Protein AF-A0A7I7WE69-F1 (afdb_monomer_lite)

pLDDT: mean 92.99, std 5.89, range [61.94, 97.38]

Structure (mmCIF, N/CA/C/O backbone):
data_AF-A0A7I7WE69-F1
#
_entry.id   AF-A0A7I7WE69-F1
#
loop_
_atom_site.group_PDB
_atom_site.id
_atom_site.type_symbol
_atom_site.label_atom_id
_atom_site.label_alt_id
_atom_site.label_comp_id
_atom_site.label_asym_id
_atom_site.label_entity_id
_atom_site.label_seq_id
_atom_site.pdbx_PDB_ins_code
_atom_site.Cartn_x
_atom_site.Cartn_y
_atom_site.Cartn_z
_atom_site.occupancy
_atom_site.B_iso_or_equiv
_atom_site.auth_seq_id
_atom_site.auth_comp_id
_atom_site.auth_asym_id
_atom_site.auth_atom_id
_atom_site.pdbx_PDB_model_num
ATOM 1 N N . MET A 1 1 ? -0.548 -10.807 22.642 1.00 73.25 1 MET A N 1
ATOM 2 C CA . MET A 1 1 ? -0.204 -10.662 21.209 1.00 73.25 1 MET A CA 1
ATOM 3 C C . MET A 1 1 ? -1.418 -10.909 20.316 1.00 73.25 1 MET A C 1
ATOM 5 O O . MET A 1 1 ? -1.859 -9.963 19.684 1.00 73.25 1 MET A O 1
ATOM 9 N N . LEU A 1 2 ? -2.030 -12.103 20.321 1.00 93.88 2 LEU A N 1
ATOM 10 C CA . LEU A 1 2 ? -3.231 -12.396 19.510 1.00 93.88 2 LEU A CA 1
ATOM 11 C C . LEU A 1 2 ? -4.416 -11.444 19.753 1.00 93.88 2 LEU A C 1
ATOM 13 O O . LEU A 1 2 ? -5.003 -10.964 18.791 1.00 93.88 2 LEU A O 1
ATOM 17 N N . GLY A 1 3 ? -4.731 -11.125 21.015 1.00 96.06 3 GLY A N 1
ATOM 18 C CA . GLY A 1 3 ? -5.843 -10.217 21.339 1.00 96.06 3 GLY A CA 1
ATOM 19 C C . GLY A 1 3 ? -5.687 -8.818 20.733 1.00 96.06 3 GLY A C 1
ATOM 20 O O . GLY A 1 3 ? -6.647 -8.264 20.212 1.00 96.06 3 GLY A O 1
ATOM 21 N N . THR A 1 4 ? -4.464 -8.281 20.722 1.00 95.44 4 THR A N 1
ATOM 22 C CA . THR A 1 4 ? -4.153 -6.987 20.097 1.00 95.44 4 THR A CA 1
ATOM 23 C C . THR A 1 4 ? -4.339 -7.048 18.585 1.00 95.44 4 THR A C 1
ATOM 25 O O . THR A 1 4 ? -4.991 -6.185 18.014 1.00 95.44 4 THR A O 1
ATOM 28 N N . VAL A 1 5 ? -3.836 -8.104 17.937 1.00 93.38 5 VAL A N 1
ATOM 29 C CA . VAL A 1 5 ? -4.015 -8.298 16.490 1.00 93.38 5 VAL A CA 1
ATOM 30 C C . VAL A 1 5 ? -5.501 -8.400 16.133 1.00 93.38 5 VAL A C 1
ATOM 32 O O . VAL A 1 5 ? -5.944 -7.764 15.182 1.00 93.38 5 VAL A O 1
ATOM 35 N N . LEU A 1 6 ? -6.286 -9.149 16.912 1.00 95.88 6 LEU A N 1
ATOM 36 C CA . LEU A 1 6 ? -7.726 -9.285 16.691 1.00 95.88 6 LEU A CA 1
ATOM 37 C C . LEU A 1 6 ? -8.460 -7.944 16.844 1.00 95.88 6 LEU A C 1
ATOM 39 O O . LEU A 1 6 ? -9.331 -7.633 16.031 1.00 95.88 6 LEU A O 1
ATOM 43 N N . ALA A 1 7 ? -8.104 -7.148 17.855 1.00 96.12 7 ALA A N 1
ATOM 44 C CA . ALA A 1 7 ? -8.689 -5.827 18.073 1.00 96.12 7 ALA A CA 1
ATOM 45 C C . ALA A 1 7 ? -8.428 -4.892 16.880 1.00 96.12 7 ALA A C 1
ATOM 47 O O . ALA A 1 7 ? -9.365 -4.277 16.372 1.00 96.12 7 ALA A O 1
ATOM 48 N N . GLU A 1 8 ? -7.196 -4.864 16.366 1.00 93.31 8 GLU A N 1
ATOM 49 C CA . GLU A 1 8 ? -6.830 -4.061 15.192 1.00 93.31 8 GLU A CA 1
ATOM 50 C C . GLU A 1 8 ? -7.568 -4.517 13.924 1.00 93.31 8 GLU A C 1
ATOM 52 O O . GLU A 1 8 ? -8.138 -3.701 13.200 1.00 93.31 8 GLU A O 1
ATOM 57 N N . VAL A 1 9 ? -7.639 -5.829 13.668 1.00 93.25 9 VAL A N 1
ATOM 58 C CA . VAL A 1 9 ? -8.386 -6.391 12.524 1.00 93.25 9 VAL A CA 1
ATOM 59 C C . VAL A 1 9 ? -9.882 -6.067 12.617 1.00 93.25 9 VAL A C 1
ATOM 61 O O . VAL A 1 9 ? -10.527 -5.765 11.606 1.00 93.25 9 VAL A O 1
ATOM 64 N N . THR A 1 10 ? -10.439 -6.085 13.829 1.00 95.75 10 THR A N 1
ATOM 65 C CA . THR A 1 10 ? -11.837 -5.715 14.081 1.00 95.75 10 THR A CA 1
ATOM 66 C C . THR A 1 10 ? -12.064 -4.230 13.803 1.00 95.75 10 THR A C 1
ATOM 68 O O . THR A 1 10 ? -13.012 -3.886 13.098 1.00 95.75 10 THR A O 1
ATOM 71 N N . ALA A 1 11 ? -11.169 -3.353 14.263 1.00 93.81 11 ALA A N 1
ATOM 72 C CA . ALA A 1 11 ? -11.234 -1.918 13.987 1.00 93.81 11 ALA A CA 1
ATOM 73 C C . ALA A 1 11 ? -11.115 -1.610 12.480 1.00 93.81 11 ALA A C 1
ATOM 75 O O . ALA A 1 11 ? -11.888 -0.817 11.933 1.00 93.81 11 ALA A O 1
ATOM 76 N N . LEU A 1 12 ? -10.206 -2.286 11.769 1.00 93.31 12 LEU A N 1
ATOM 77 C CA . LEU A 1 12 ? -10.084 -2.221 10.305 1.00 93.31 12 LEU A CA 1
ATOM 78 C C . LEU A 1 12 ? -11.389 -2.610 9.599 1.00 93.31 12 LEU A C 1
ATOM 80 O O . LEU A 1 12 ? -11.800 -1.940 8.649 1.00 93.31 12 LEU A O 1
ATOM 84 N N . SER A 1 13 ? -12.052 -3.658 10.090 1.00 95.25 13 SER A N 1
ATOM 85 C CA . SER A 1 13 ? -13.315 -4.153 9.535 1.00 95.25 13 SER A CA 1
ATOM 86 C C . SER A 1 13 ? -14.480 -3.199 9.794 1.00 95.25 13 SER A C 1
ATOM 88 O O . SER A 1 13 ? -15.225 -2.896 8.867 1.00 95.25 13 SER A O 1
ATOM 90 N N . GLN A 1 14 ? -14.603 -2.663 11.010 1.00 96.62 14 GLN A N 1
ATOM 91 C CA . GLN A 1 14 ? -15.666 -1.717 11.376 1.00 96.62 14 GLN A CA 1
ATOM 92 C C . GLN A 1 14 ? -15.550 -0.375 10.641 1.00 96.62 14 GLN A C 1
ATOM 94 O O . GLN A 1 14 ? -16.559 0.236 10.306 1.00 96.62 14 GLN A O 1
ATOM 99 N N . THR A 1 15 ? -14.326 0.081 10.367 1.00 93.31 15 THR A N 1
ATOM 100 C CA . THR A 1 15 ? -14.078 1.362 9.680 1.00 93.31 15 THR A CA 1
ATOM 101 C C . THR A 1 15 ? -14.105 1.262 8.154 1.00 93.31 15 THR A C 1
ATOM 103 O O . THR A 1 15 ? -14.000 2.284 7.480 1.00 93.31 15 THR A O 1
ATOM 106 N N . GLY A 1 16 ? -14.185 0.054 7.585 1.00 90.50 16 GLY A N 1
ATOM 107 C CA . GLY A 1 16 ? -14.063 -0.154 6.137 1.00 90.50 16 GLY A CA 1
ATOM 108 C C . GLY A 1 16 ? -12.668 0.171 5.580 1.00 90.50 16 GLY A C 1
ATOM 109 O O . GLY A 1 16 ? -12.500 0.361 4.376 1.00 90.50 16 GLY A O 1
ATOM 110 N N . SER A 1 17 ? -11.640 0.226 6.432 1.00 91.94 17 SER A N 1
ATOM 111 C CA . SER A 1 17 ? -10.289 0.666 6.054 1.00 91.94 17 SER A CA 1
ATOM 112 C C . SER A 1 17 ? -9.467 -0.391 5.306 1.00 91.94 17 SER A C 1
ATOM 114 O O . SER A 1 17 ? -8.313 -0.133 4.966 1.00 91.94 17 SER A O 1
ATOM 116 N N . TRP A 1 18 ? -10.047 -1.554 4.990 1.00 92.94 18 TRP A N 1
ATOM 117 C CA . TRP A 1 18 ? -9.396 -2.620 4.216 1.00 92.94 18 TRP A CA 1
ATOM 118 C C . TRP A 1 18 ? -8.828 -2.141 2.875 1.00 92.94 18 TRP A C 1
ATOM 120 O O . TRP A 1 18 ? -7.792 -2.635 2.446 1.00 92.94 18 TRP A O 1
ATOM 130 N N . VAL A 1 19 ? -9.424 -1.113 2.259 1.00 91.12 19 VAL A N 1
ATOM 131 C CA . VAL A 1 19 ? -8.919 -0.483 1.022 1.00 91.12 19 VAL A CA 1
ATOM 132 C C . VAL A 1 19 ? -7.500 0.097 1.156 1.00 91.12 19 VAL A C 1
ATOM 134 O O . VAL A 1 19 ? -6.791 0.272 0.163 1.00 91.12 19 VAL A O 1
ATOM 137 N N . LYS A 1 20 ? -7.065 0.401 2.384 1.00 92.31 20 LYS A N 1
ATOM 138 C CA . LYS A 1 20 ? -5.712 0.887 2.677 1.00 92.31 20 LYS A CA 1
ATOM 139 C C . LYS A 1 20 ? -4.707 -0.251 2.834 1.00 92.31 20 LYS A C 1
ATOM 141 O O . LYS A 1 20 ? -3.512 0.004 2.747 1.00 92.31 20 LYS A O 1
ATOM 146 N N . VAL A 1 21 ? -5.150 -1.4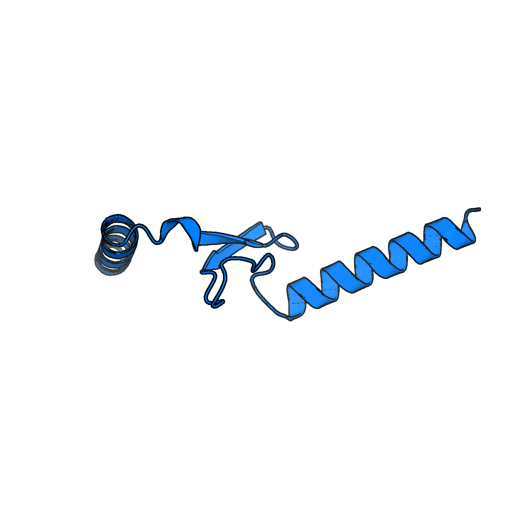88 3.050 1.00 94.38 21 VAL A N 1
ATOM 147 C CA . VAL A 1 21 ? -4.262 -2.651 3.150 1.00 94.38 21 VAL A CA 1
ATOM 148 C C . VAL A 1 21 ? -3.828 -3.048 1.743 1.00 94.38 21 VAL A C 1
ATOM 150 O O . VAL A 1 21 ? -4.650 -3.403 0.900 1.00 94.38 21 VAL A O 1
ATOM 153 N N . LYS A 1 22 ? -2.528 -2.964 1.464 1.00 94.50 22 LYS A N 1
ATOM 154 C CA . LYS A 1 22 ? -1.962 -3.196 0.129 1.00 94.50 22 LYS A CA 1
ATOM 155 C C . LYS A 1 22 ? -0.715 -4.060 0.195 1.00 94.50 22 LYS A C 1
ATOM 157 O O . LYS A 1 22 ? -0.053 -4.137 1.223 1.00 94.50 22 LYS A O 1
ATOM 162 N N . ALA A 1 23 ? -0.357 -4.668 -0.931 1.00 96.31 23 ALA A N 1
ATOM 163 C CA . ALA A 1 23 ? 0.915 -5.362 -1.101 1.00 96.31 23 ALA A CA 1
ATOM 164 C C . ALA A 1 23 ? 1.905 -4.490 -1.885 1.00 96.31 23 ALA A C 1
ATOM 166 O O . ALA A 1 23 ? 1.546 -3.841 -2.872 1.00 96.31 23 ALA A O 1
ATOM 167 N N . CYS A 1 24 ? 3.163 -4.459 -1.448 1.00 96.25 24 CYS A N 1
ATOM 168 C CA . CYS A 1 24 ? 4.218 -3.704 -2.117 1.00 96.25 24 CYS A CA 1
ATOM 169 C C . CYS A 1 24 ? 4.519 -4.288 -3.505 1.00 96.25 24 CYS A C 1
ATOM 171 O O . CYS A 1 24 ? 4.809 -5.476 -3.625 1.00 96.25 24 CYS A O 1
ATOM 173 N N . LYS A 1 25 ? 4.567 -3.450 -4.548 1.00 95.06 25 LYS A N 1
ATOM 174 C CA . LYS A 1 25 ? 4.892 -3.898 -5.917 1.00 95.06 25 LYS A CA 1
ATOM 175 C C . LYS A 1 25 ? 6.336 -4.385 -6.114 1.00 95.06 25 LYS A C 1
ATOM 177 O O . LYS A 1 25 ? 6.618 -4.988 -7.140 1.00 95.06 25 LYS A O 1
ATOM 182 N N . ASN A 1 26 ? 7.252 -4.096 -5.183 1.00 95.81 26 ASN A N 1
ATOM 183 C CA . ASN A 1 26 ? 8.663 -4.500 -5.292 1.00 95.81 26 ASN A CA 1
ATOM 184 C C . ASN A 1 26 ? 9.006 -5.747 -4.461 1.00 95.81 26 ASN A C 1
ATOM 186 O O . ASN A 1 26 ? 9.746 -6.599 -4.937 1.00 95.81 26 ASN A O 1
ATOM 190 N N . CYS A 1 27 ? 8.516 -5.835 -3.219 1.00 94.69 27 CYS A N 1
ATOM 191 C CA . CYS A 1 27 ? 8.860 -6.917 -2.283 1.00 94.69 27 CYS A CA 1
ATOM 192 C C . CYS A 1 27 ? 7.669 -7.780 -1.845 1.00 94.69 27 CYS A C 1
ATOM 194 O O . CYS A 1 27 ? 7.858 -8.703 -1.064 1.00 94.69 27 CYS A O 1
ATOM 196 N N . HIS A 1 28 ? 6.449 -7.474 -2.295 1.00 95.25 28 HIS A N 1
ATOM 197 C CA . HIS A 1 28 ? 5.213 -8.206 -1.982 1.00 95.25 28 HIS A CA 1
ATOM 198 C C . HIS A 1 28 ? 4.789 -8.257 -0.504 1.00 95.25 28 HIS A C 1
ATOM 200 O O . HIS A 1 28 ? 3.733 -8.802 -0.200 1.00 95.25 28 HIS A O 1
ATOM 206 N N . HIS A 1 29 ? 5.524 -7.624 0.412 1.00 96.00 29 HIS A N 1
ATOM 207 C CA . HIS A 1 29 ? 5.076 -7.468 1.795 1.00 96.00 29 HIS A CA 1
ATOM 208 C C . HIS A 1 29 ? 3.835 -6.571 1.896 1.00 96.00 29 HIS A C 1
ATOM 210 O O . HIS A 1 29 ? 3.711 -5.570 1.177 1.00 96.00 29 HIS A O 1
ATOM 216 N N . GLY A 1 30 ? 2.936 -6.938 2.812 1.00 95.00 30 GLY A N 1
ATOM 217 C CA . GLY A 1 30 ? 1.761 -6.148 3.161 1.00 95.00 30 GLY A CA 1
ATOM 218 C C . GLY A 1 30 ? 2.143 -4.851 3.876 1.00 95.00 30 GLY A C 1
ATOM 219 O O . GLY A 1 30 ? 3.068 -4.828 4.685 1.00 95.00 30 GLY A O 1
ATOM 220 N N . PHE A 1 31 ? 1.436 -3.768 3.572 1.00 95.12 31 PHE A N 1
ATOM 221 C CA . PHE A 1 31 ? 1.585 -2.471 4.223 1.00 95.12 31 PHE A CA 1
ATOM 222 C C . PHE A 1 31 ? 0.243 -1.728 4.266 1.00 95.12 31 PHE A C 1
ATOM 224 O O . PHE A 1 31 ? -0.686 -2.049 3.521 1.00 95.12 31 PHE A O 1
ATOM 231 N N . ILE A 1 32 ? 0.151 -0.722 5.136 1.00 93.31 32 ILE A N 1
ATOM 232 C CA . ILE A 1 32 ? -1.005 0.175 5.223 1.00 93.31 32 ILE A CA 1
ATOM 233 C C . ILE A 1 32 ? -0.703 1.460 4.455 1.00 93.31 32 ILE A C 1
ATOM 235 O O . ILE A 1 32 ? 0.303 2.124 4.701 1.00 93.31 32 ILE A O 1
ATOM 239 N N . ASP A 1 33 ? -1.586 1.823 3.532 1.00 94.31 33 ASP A N 1
ATOM 240 C CA . ASP A 1 33 ? -1.539 3.077 2.796 1.00 94.31 33 ASP A CA 1
ATOM 241 C C . ASP A 1 33 ? -2.024 4.237 3.677 1.00 94.31 33 ASP A C 1
ATOM 243 O O . ASP A 1 33 ? -3.219 4.406 3.927 1.00 94.31 33 ASP A O 1
ATOM 247 N N . THR A 1 34 ? -1.074 5.041 4.150 1.00 90.94 34 THR A N 1
ATOM 248 C CA . THR A 1 34 ? -1.325 6.240 4.962 1.00 90.94 34 THR A CA 1
ATOM 249 C C . THR A 1 34 ? -1.456 7.515 4.127 1.00 90.94 34 THR A C 1
ATOM 251 O O . THR A 1 34 ? -1.616 8.601 4.685 1.00 90.94 34 THR A O 1
ATOM 254 N N . SER A 1 35 ? -1.387 7.422 2.795 1.00 90.25 35 SER A N 1
ATOM 255 C CA . SER A 1 35 ? -1.507 8.592 1.928 1.00 90.25 35 SER A CA 1
ATOM 256 C C . SER A 1 35 ? -2.932 9.151 1.926 1.00 90.25 35 SER A C 1
ATOM 258 O O . SER A 1 35 ? -3.914 8.426 2.088 1.00 90.25 35 SER A O 1
ATOM 260 N N . ARG A 1 36 ? -3.051 10.472 1.726 1.00 88.25 36 ARG A N 1
ATOM 261 C CA . ARG A 1 36 ? -4.348 11.170 1.678 1.00 88.25 36 ARG A CA 1
ATOM 262 C C . ARG A 1 36 ? -5.291 10.564 0.633 1.00 88.25 36 ARG A C 1
ATOM 264 O O . ARG A 1 36 ? -6.481 10.433 0.895 1.00 88.25 36 ARG A O 1
ATOM 271 N N . ASN A 1 37 ? -4.742 10.176 -0.519 1.00 89.75 37 ASN A N 1
ATOM 272 C CA . ASN A 1 37 ? -5.459 9.500 -1.596 1.00 89.75 37 ASN A CA 1
ATOM 273 C C . ASN A 1 37 ? -4.867 8.097 -1.721 1.00 89.75 37 ASN A C 1
ATOM 275 O O . ASN A 1 37 ? -3.670 8.048 -2.000 1.00 89.75 37 ASN A O 1
ATOM 279 N N . PRO A 1 38 ? -5.641 7.001 -1.586 1.00 86.44 38 PRO A N 1
ATOM 280 C CA . PRO A 1 38 ? -5.134 5.632 -1.451 1.00 86.44 38 PRO A CA 1
ATOM 281 C C . PRO A 1 38 ? -4.460 5.140 -2.740 1.00 86.44 38 PRO A C 1
ATOM 283 O O . PRO A 1 38 ? -4.970 4.300 -3.482 1.00 86.44 38 PRO A O 1
ATOM 286 N N . SER A 1 39 ? -3.264 5.646 -2.999 1.00 90.31 39 SER A N 1
ATOM 287 C CA . SER A 1 39 ? -2.510 5.541 -4.248 1.00 90.31 39 SER A CA 1
ATOM 288 C C . SER A 1 39 ? -1.101 5.000 -4.025 1.00 90.31 39 SER A C 1
ATOM 290 O O . SER A 1 39 ? -0.371 4.763 -4.991 1.00 90.31 39 SER A O 1
ATOM 292 N N . ALA A 1 40 ? -0.710 4.740 -2.773 1.00 93.00 40 ALA A N 1
ATOM 293 C CA . ALA A 1 40 ? 0.574 4.129 -2.493 1.00 93.00 40 ALA A CA 1
ATOM 294 C C . ALA A 1 40 ? 0.640 2.733 -3.123 1.00 93.00 40 ALA A C 1
ATOM 296 O O . ALA A 1 40 ? -0.312 1.949 -3.088 1.00 93.00 40 ALA A O 1
ATOM 297 N N . THR A 1 41 ? 1.790 2.444 -3.723 1.00 94.94 41 THR A N 1
ATOM 298 C CA . THR A 1 41 ? 2.097 1.179 -4.410 1.00 94.94 41 THR A CA 1
ATOM 299 C C . THR A 1 41 ? 3.337 0.491 -3.839 1.00 94.94 41 THR A C 1
ATOM 301 O O . THR A 1 41 ? 3.606 -0.668 -4.153 1.00 94.94 41 THR A O 1
ATOM 304 N N . PHE A 1 42 ? 4.087 1.188 -2.982 1.00 96.12 42 PHE A N 1
ATOM 305 C CA . PHE A 1 42 ? 5.303 0.700 -2.347 1.00 96.12 42 PHE A CA 1
ATOM 306 C C . PHE A 1 42 ? 5.219 0.939 -0.844 1.00 96.12 42 PHE A C 1
ATOM 308 O O . PHE A 1 42 ? 4.845 2.030 -0.422 1.00 96.12 42 PHE A O 1
ATOM 315 N N . GLY A 1 43 ? 5.622 -0.061 -0.057 1.00 94.06 43 GLY A N 1
ATOM 316 C CA . GLY A 1 43 ? 5.628 0.035 1.406 1.00 94.06 43 GLY A CA 1
ATOM 317 C C . GLY A 1 43 ? 6.764 0.891 1.979 1.00 94.06 43 GLY A C 1
ATOM 318 O O . GLY A 1 43 ? 6.749 1.209 3.160 1.00 94.06 43 GLY A O 1
ATOM 319 N N . SER A 1 44 ? 7.759 1.270 1.168 1.00 94.06 44 SER A N 1
ATOM 320 C CA . SER A 1 44 ? 8.856 2.146 1.589 1.00 94.06 44 SER A CA 1
ATOM 321 C C . SER A 1 44 ? 9.452 2.932 0.422 1.00 94.06 44 SER A C 1
ATOM 323 O O . SER A 1 44 ? 9.380 2.513 -0.741 1.00 94.06 44 SER A O 1
ATOM 325 N N . THR A 1 45 ? 10.115 4.050 0.736 1.00 94.88 45 THR A N 1
ATOM 326 C CA . THR A 1 45 ? 10.888 4.838 -0.239 1.00 94.88 45 THR A CA 1
ATOM 327 C C . THR A 1 45 ? 11.970 3.992 -0.905 1.00 94.88 45 THR A C 1
ATOM 329 O O . THR A 1 45 ? 12.178 4.096 -2.110 1.00 94.88 45 THR A O 1
ATOM 332 N N . GLN A 1 46 ? 12.601 3.083 -0.158 1.00 96.31 46 GLN A N 1
ATOM 333 C CA . GLN A 1 46 ? 13.618 2.182 -0.694 1.00 96.31 46 GLN A CA 1
ATOM 334 C C . GLN A 1 46 ? 13.052 1.264 -1.789 1.00 96.31 46 GLN A C 1
ATOM 336 O O . GLN A 1 46 ? 13.648 1.150 -2.860 1.00 96.31 46 GLN A O 1
ATOM 341 N N . CYS A 1 47 ? 11.879 0.659 -1.566 1.00 96.69 47 CYS A N 1
ATOM 342 C CA . CYS A 1 47 ? 11.211 -0.169 -2.575 1.00 96.69 47 CYS A CA 1
ATOM 343 C C . CYS A 1 47 ? 10.860 0.628 -3.837 1.00 96.69 47 CYS A C 1
ATOM 345 O O . CYS A 1 47 ? 11.048 0.132 -4.948 1.00 96.69 47 CYS A O 1
ATOM 347 N N . LYS A 1 48 ? 10.399 1.873 -3.671 1.00 96.00 48 LYS A N 1
ATOM 348 C CA . LYS A 1 48 ? 10.100 2.778 -4.787 1.00 96.00 48 LYS A CA 1
ATOM 349 C C . LYS A 1 48 ? 11.356 3.101 -5.604 1.00 96.00 48 LYS A C 1
ATOM 351 O O . LYS A 1 48 ? 11.329 2.980 -6.828 1.00 96.00 48 LYS A O 1
ATOM 356 N N . SER A 1 49 ? 12.461 3.455 -4.947 1.00 97.19 49 SER A N 1
ATOM 357 C CA . SER A 1 49 ? 13.732 3.765 -5.616 1.00 97.19 49 SER A CA 1
ATOM 358 C C . SER A 1 49 ? 14.306 2.557 -6.357 1.00 97.19 49 SER A C 1
ATOM 360 O O . SER A 1 49 ? 14.730 2.684 -7.504 1.00 97.19 49 SER A O 1
ATOM 362 N N . GLN A 1 50 ? 14.273 1.368 -5.746 1.00 96.88 50 GLN A N 1
ATOM 363 C CA . GLN A 1 50 ? 14.719 0.133 -6.397 1.00 96.88 50 GLN A CA 1
ATOM 364 C C . GLN A 1 50 ? 13.902 -0.179 -7.655 1.00 96.88 50 GLN A C 1
ATOM 366 O O . GLN A 1 50 ? 14.485 -0.451 -8.706 1.00 96.88 50 GLN A O 1
ATOM 371 N N . ALA A 1 51 ? 12.571 -0.099 -7.574 1.00 96.75 51 ALA A N 1
ATOM 372 C CA . ALA A 1 51 ? 11.696 -0.319 -8.723 1.00 96.75 51 ALA A CA 1
ATOM 373 C C . ALA A 1 51 ? 11.970 0.693 -9.851 1.00 96.75 51 ALA A C 1
ATOM 375 O O . ALA A 1 51 ? 12.074 0.306 -11.015 1.00 96.75 51 ALA A O 1
ATOM 376 N N . GLY A 1 52 ? 12.174 1.970 -9.507 1.00 96.25 52 GLY A N 1
ATOM 377 C CA . GLY A 1 52 ? 12.552 3.014 -10.462 1.00 96.25 52 GLY A CA 1
ATOM 378 C C . GLY A 1 52 ? 13.882 2.728 -11.166 1.00 96.25 52 GLY A C 1
ATOM 379 O O . GLY A 1 52 ? 13.950 2.783 -12.393 1.00 96.25 52 GLY A O 1
ATOM 380 N N . MET A 1 53 ? 14.920 2.344 -10.415 1.00 97.38 53 MET A N 1
ATOM 381 C CA . MET A 1 53 ? 16.226 1.992 -10.988 1.00 97.38 53 MET A CA 1
ATOM 382 C C . MET A 1 53 ? 16.157 0.758 -11.892 1.00 97.38 53 MET A C 1
ATOM 384 O O . MET A 1 53 ? 16.804 0.737 -12.937 1.00 97.38 53 MET A O 1
ATOM 388 N N . ARG A 1 54 ? 15.364 -0.261 -11.532 1.00 95.06 54 ARG A N 1
ATOM 389 C CA . ARG A 1 54 ? 15.139 -1.436 -12.393 1.00 95.06 54 ARG A CA 1
ATOM 390 C C . ARG A 1 54 ? 14.493 -1.031 -13.718 1.00 95.06 54 ARG A C 1
ATOM 392 O O . ARG A 1 54 ? 14.986 -1.427 -14.770 1.00 95.06 54 ARG A O 1
ATOM 399 N N . ALA A 1 55 ? 13.452 -0.200 -13.668 1.00 96.12 55 ALA A N 1
ATOM 400 C CA . ALA A 1 55 ? 12.772 0.298 -14.861 1.00 96.12 55 ALA A CA 1
ATOM 401 C C . ALA A 1 55 ? 13.672 1.196 -15.728 1.00 96.12 55 ALA A C 1
ATOM 403 O O . ALA A 1 55 ? 13.567 1.171 -16.949 1.00 96.12 55 ALA A O 1
ATOM 404 N N . TYR A 1 56 ? 14.550 1.997 -15.119 1.00 96.31 56 TYR A N 1
ATOM 405 C CA . TYR A 1 56 ? 15.544 2.793 -15.843 1.00 96.31 56 TYR A CA 1
ATOM 406 C C . TYR A 1 56 ? 16.566 1.902 -16.562 1.00 96.31 56 TYR A C 1
ATOM 408 O O . TYR A 1 56 ? 16.750 2.026 -17.767 1.00 96.31 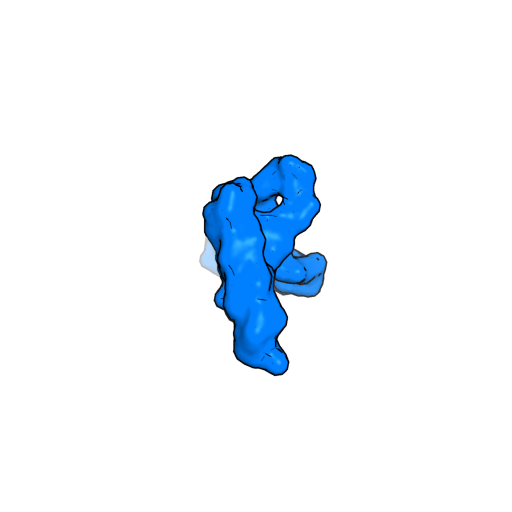56 TYR A O 1
ATOM 416 N N . ARG A 1 57 ? 17.167 0.940 -15.848 1.00 96.19 57 ARG A N 1
ATOM 417 C CA . ARG A 1 57 ? 18.134 -0.002 -16.434 1.00 96.19 57 ARG A CA 1
ATOM 418 C C . ARG A 1 57 ? 17.522 -0.862 -17.538 1.00 96.19 57 ARG A C 1
ATOM 420 O O . ARG A 1 57 ? 18.232 -1.200 -18.471 1.00 96.19 57 ARG A O 1
ATOM 427 N N . SER A 1 58 ? 16.242 -1.228 -17.425 1.00 95.25 58 SER A N 1
ATOM 428 C CA . SER A 1 58 ? 15.536 -1.945 -18.495 1.00 95.25 58 SER A CA 1
ATOM 429 C C . SER A 1 58 ? 15.477 -1.115 -19.766 1.00 95.25 58 SER A C 1
ATOM 431 O O . SER A 1 58 ? 15.985 -1.556 -20.783 1.00 95.25 58 SER A O 1
ATOM 433 N N . ARG A 1 59 ? 14.991 0.127 -19.659 1.00 96.19 59 ARG A N 1
ATOM 434 C CA . ARG A 1 59 ? 14.934 1.059 -20.790 1.00 96.19 59 ARG A CA 1
ATOM 435 C C . ARG A 1 59 ? 16.303 1.293 -21.425 1.00 96.19 59 ARG A C 1
ATOM 437 O O . ARG A 1 59 ? 16.397 1.391 -22.637 1.00 96.19 59 ARG A O 1
ATOM 444 N N . GLN A 1 60 ? 17.359 1.369 -20.613 1.00 95.81 60 GLN A N 1
ATOM 445 C CA . GLN A 1 60 ? 18.715 1.541 -21.130 1.00 95.81 60 GLN A CA 1
A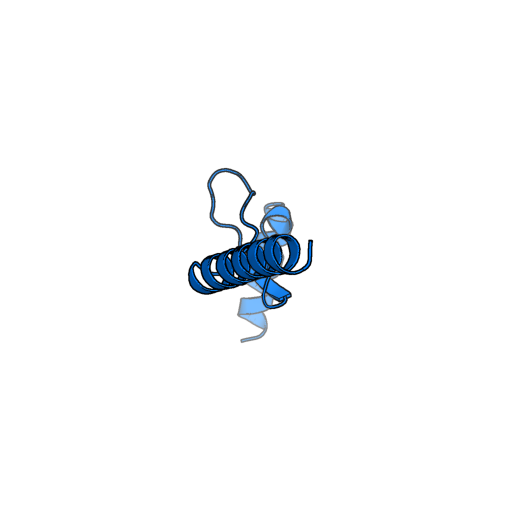TOM 446 C C . GLN A 1 60 ? 19.194 0.326 -21.936 1.00 95.81 60 GLN A C 1
ATOM 448 O O . GLN A 1 60 ? 19.833 0.521 -22.962 1.00 95.81 60 GLN A O 1
ATOM 453 N N . ARG A 1 61 ? 18.881 -0.903 -21.496 1.00 93.94 61 ARG A N 1
ATOM 454 C CA . ARG A 1 61 ? 19.193 -2.118 -22.266 1.00 93.94 61 ARG A CA 1
ATOM 455 C C . ARG A 1 61 ? 18.431 -2.146 -23.584 1.00 93.94 61 ARG A C 1
ATOM 457 O O . ARG A 1 61 ? 19.059 -2.329 -24.612 1.00 93.94 61 ARG A O 1
ATOM 464 N N . ASP A 1 62 ? 17.132 -1.850 -23.555 1.00 92.12 62 ASP A N 1
ATOM 465 C CA . ASP A 1 62 ? 16.289 -1.852 -24.758 1.00 92.12 62 ASP A CA 1
ATOM 466 C C . ASP A 1 62 ? 16.815 -0.876 -25.834 1.00 92.12 62 ASP A C 1
ATOM 468 O O . ASP A 1 62 ? 16.760 -1.173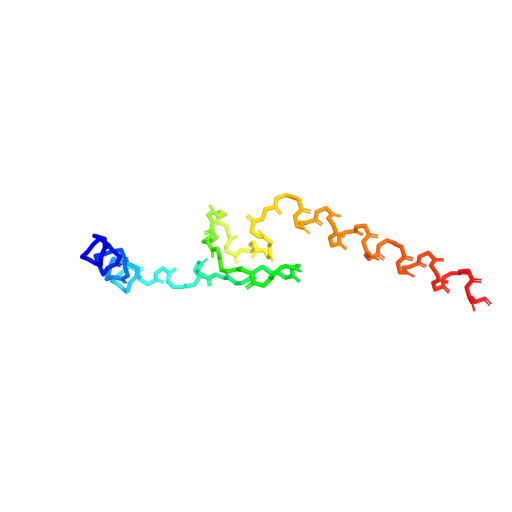 -27.022 1.00 92.12 62 ASP A O 1
ATOM 472 N N . ILE A 1 63 ? 17.369 0.272 -25.417 1.00 91.75 63 ILE A N 1
ATOM 473 C CA . ILE A 1 63 ? 18.011 1.251 -26.314 1.00 91.75 63 ILE A CA 1
ATOM 474 C C . ILE A 1 63 ? 19.350 0.741 -26.863 1.00 91.75 63 ILE A C 1
ATOM 476 O O . ILE A 1 63 ? 19.698 1.062 -27.990 1.00 91.75 63 ILE A O 1
ATOM 480 N N . THR A 1 64 ? 20.137 0.021 -26.061 1.00 85.12 64 THR A N 1
ATOM 481 C CA . THR A 1 64 ? 21.457 -0.488 -26.473 1.00 85.12 64 THR A CA 1
ATOM 482 C C . THR A 1 64 ? 21.362 -1.746 -27.341 1.00 85.12 64 THR A C 1
ATOM 484 O O . THR A 1 64 ? 22.244 -1.963 -28.164 1.00 85.12 64 THR A O 1
ATOM 487 N N . ASP A 1 65 ? 20.301 -2.539 -27.182 1.00 71.75 65 ASP A N 1
ATOM 488 C CA . ASP A 1 65 ? 20.046 -3.764 -27.952 1.00 71.75 65 ASP A C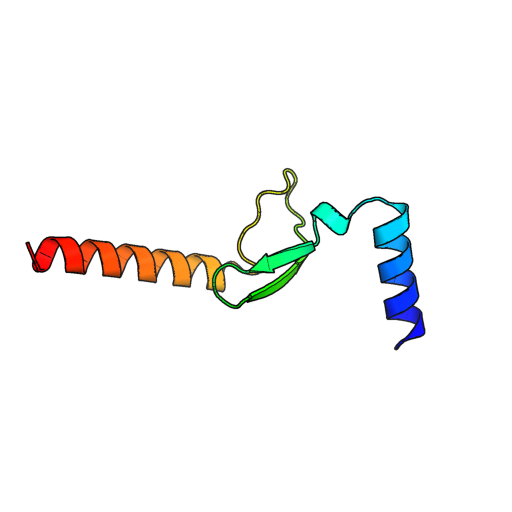A 1
ATOM 489 C C . ASP A 1 65 ? 19.277 -3.510 -29.275 1.00 71.75 65 ASP A C 1
ATOM 491 O O . ASP A 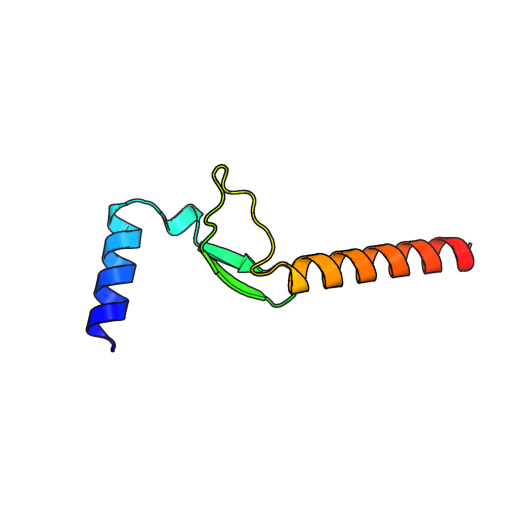1 65 ? 18.961 -4.469 -29.982 1.00 71.75 65 ASP A O 1
ATOM 495 N N . SER A 1 66 ? 18.969 -2.245 -29.608 1.00 61.94 66 SER A N 1
ATOM 496 C CA . SER A 1 66 ? 18.321 -1.808 -30.866 1.00 61.94 66 SER A CA 1
ATOM 497 C C . SER A 1 66 ? 19.324 -1.193 -31.839 1.00 61.94 66 SER A C 1
ATOM 499 O O . SER A 1 66 ? 19.193 -1.461 -33.054 1.00 61.94 66 SER A O 1
#

Organism: NCBI:txid43348

Radius of gyration: 17.15 Å; chains: 1; bounding box: 37×24×52 Å

Secondary structure (DSSP, 8-state):
-HHHHHHHHHHHHHTTGGGGEEE-TTT--EEE--SSSS----SSHHHHHHHHHHHHHHHHHHHH--

Sequence (66 aa):
MLGTVLAEVTALSQTGSWVKVKACKNCHHGFIDTSRNPSATFGSTQCKSQAGMRAYRSRQRDITDS

InterPro domains:
  IPR021005 Zinc finger, CGNR [PF11706] (21-60)
  IPR023286 ABATE domain superfamily [G3DSA:1.10.3300.10] (1-61)
  IPR023286 ABATE domain superfamily [SSF160904] (2-59)

Foldseek 3Di:
DVVVVVVVVVVCVVVVQVLQWAAAPQPRDTDGNPDPPSPDRHRDPVSVVVVVVVVVVVVVVVVVVD